Protein AF-A0A960ZZM5-F1 (afdb_monomer_lite)

Radius of gyration: 16.14 Å; chains: 1; bounding box: 40×21×43 Å

Structure (mmCIF, N/CA/C/O backbone):
data_AF-A0A960ZZM5-F1
#
_entry.id   AF-A0A960ZZM5-F1
#
loop_
_atom_site.group_PDB
_atom_site.id
_atom_site.type_symbol
_atom_site.label_atom_id
_atom_site.label_alt_id
_atom_site.label_comp_id
_atom_site.label_asym_id
_atom_site.label_entity_id
_atom_site.label_seq_id
_atom_site.pdbx_PDB_ins_code
_atom_site.Cartn_x
_atom_site.Cartn_y
_atom_site.Cartn_z
_atom_site.occupancy
_atom_site.B_iso_or_equiv
_atom_site.auth_seq_id
_atom_site.auth_comp_id
_atom_site.auth_asym_id
_atom_site.auth_atom_id
_atom_site.pdbx_PDB_model_num
ATOM 1 N N . ARG A 1 1 ? 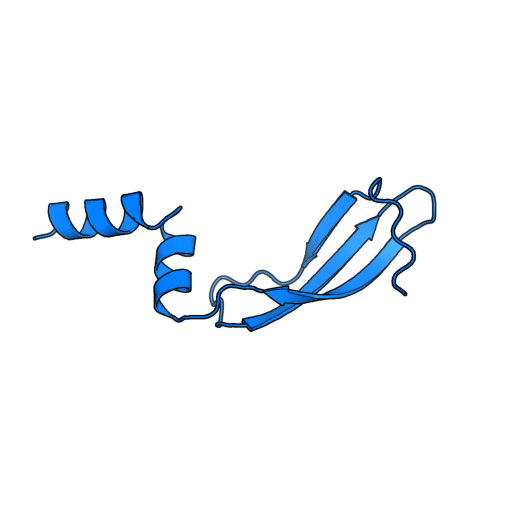-18.784 -2.902 7.456 1.00 78.75 1 ARG A N 1
ATOM 2 C CA . ARG A 1 1 ? -18.286 -1.511 7.274 1.00 78.75 1 ARG A CA 1
ATOM 3 C C . ARG A 1 1 ? -17.073 -1.320 8.183 1.00 78.75 1 ARG A C 1
ATOM 5 O O . ARG A 1 1 ? -17.119 -1.841 9.284 1.00 78.75 1 ARG A O 1
ATOM 12 N N . LEU A 1 2 ? -16.017 -0.626 7.741 1.00 90.69 2 LEU A N 1
ATOM 13 C CA . LEU A 1 2 ? -14.772 -0.456 8.522 1.00 90.69 2 LEU A CA 1
ATOM 14 C C . LEU A 1 2 ? -14.847 0.661 9.584 1.00 90.69 2 LEU A C 1
ATOM 16 O O . LEU A 1 2 ? -14.020 0.701 10.489 1.00 90.69 2 LEU A O 1
ATOM 20 N N . GLY A 1 3 ? -15.848 1.547 9.495 1.00 91.94 3 GLY A N 1
ATOM 21 C CA . GLY A 1 3 ? -16.044 2.638 10.456 1.00 91.94 3 GLY A CA 1
ATOM 22 C C . GLY A 1 3 ? -14.859 3.604 10.501 1.00 91.94 3 GLY A C 1
ATOM 23 O O . GLY A 1 3 ? -14.417 3.941 11.595 1.00 91.94 3 GLY A O 1
ATOM 24 N N . LEU A 1 4 ? -14.320 3.947 9.326 1.00 94.69 4 LEU A N 1
ATOM 25 C CA . LEU A 1 4 ? -13.248 4.925 9.154 1.00 94.69 4 LEU A CA 1
ATOM 26 C C . LEU A 1 4 ? -13.860 6.311 8.960 1.00 94.69 4 LEU A C 1
ATOM 28 O O . LEU A 1 4 ? -14.848 6.436 8.229 1.00 94.69 4 LEU A O 1
ATOM 32 N N . THR A 1 5 ? -13.275 7.322 9.589 1.00 95.19 5 THR A N 1
ATOM 33 C CA . THR A 1 5 ? -13.682 8.726 9.438 1.00 95.19 5 THR A CA 1
ATOM 34 C C . THR A 1 5 ? -12.855 9.452 8.378 1.00 95.19 5 THR A C 1
ATOM 36 O O . THR A 1 5 ? -13.314 10.453 7.836 1.00 95.19 5 THR A O 1
ATOM 39 N N . GLY A 1 6 ? -11.661 8.939 8.057 1.00 94.69 6 GLY A N 1
ATOM 40 C CA . GLY A 1 6 ? -10.691 9.581 7.169 1.00 94.69 6 GLY A CA 1
ATOM 41 C C . GLY A 1 6 ? -9.706 10.495 7.901 1.00 94.69 6 GLY A C 1
ATOM 42 O O . GLY A 1 6 ? -8.863 11.108 7.253 1.00 94.69 6 GLY A O 1
ATOM 43 N N . GLN A 1 7 ? -9.800 10.584 9.230 1.00 96.44 7 GLN A N 1
ATOM 44 C CA . GLN A 1 7 ? -8.894 11.366 10.082 1.00 96.44 7 GLN A CA 1
ATOM 45 C C . GLN A 1 7 ? -7.828 10.491 10.757 1.00 96.44 7 GLN A C 1
ATOM 47 O O . GLN A 1 7 ? -7.019 10.977 11.544 1.00 96.44 7 GLN A O 1
ATOM 52 N N . GLU A 1 8 ? -7.833 9.186 10.488 1.00 97.75 8 GLU A N 1
ATOM 53 C CA . GLU A 1 8 ? -6.854 8.261 11.034 1.00 97.75 8 GLU A CA 1
ATOM 54 C C . GLU A 1 8 ? -5.489 8.392 10.341 1.00 97.75 8 GLU A C 1
ATOM 56 O O . GLU A 1 8 ? -5.385 8.630 9.138 1.00 97.75 8 GLU A O 1
ATOM 61 N N . TYR A 1 9 ? -4.421 8.130 11.091 1.00 97.94 9 TYR A N 1
ATOM 62 C CA . TYR A 1 9 ? -3.117 7.813 10.524 1.00 97.94 9 TYR A CA 1
ATOM 63 C C . TYR A 1 9 ? -3.099 6.347 10.100 1.00 97.94 9 TYR A C 1
ATOM 65 O O . TYR A 1 9 ? -3.417 5.458 10.896 1.00 97.94 9 TYR A O 1
ATOM 73 N N . PHE A 1 10 ? -2.704 6.090 8.854 1.00 97.44 10 PHE A N 1
ATOM 74 C CA . PHE A 1 10 ? -2.665 4.748 8.283 1.00 97.44 10 PHE A CA 1
ATOM 75 C C . PHE A 1 10 ? -1.22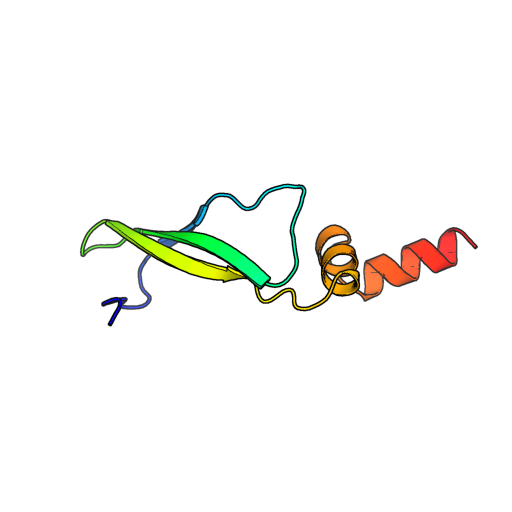6 4.267 8.115 1.00 97.44 10 PHE A C 1
ATOM 77 O O . PHE A 1 10 ? -0.451 4.855 7.363 1.00 97.44 10 PHE A O 1
ATOM 84 N N . SER A 1 11 ? -0.890 3.146 8.748 1.00 97.38 11 SER A N 1
ATOM 85 C CA . SER A 1 11 ? 0.369 2.440 8.514 1.00 97.38 11 SER A CA 1
ATOM 86 C C . SER A 1 11 ? 0.122 1.196 7.672 1.00 97.38 11 SER A C 1
ATOM 88 O O . SER A 1 11 ? -0.724 0.363 8.002 1.00 97.38 11 SER A O 1
ATOM 90 N N . ILE A 1 12 ? 0.890 1.045 6.594 1.00 96.06 12 ILE A N 1
ATOM 91 C CA . ILE A 1 12 ? 0.893 -0.168 5.773 1.00 96.06 12 ILE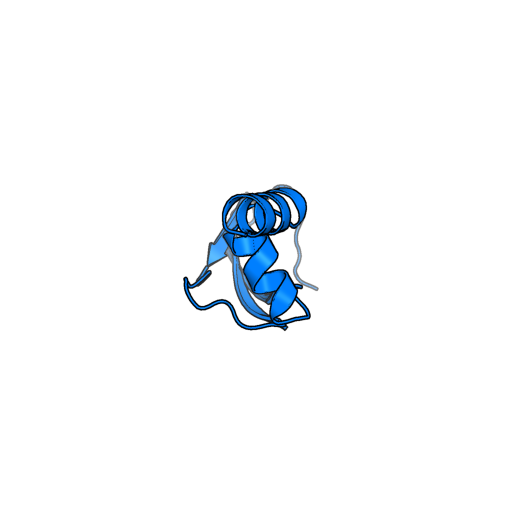 A CA 1
ATOM 92 C C . ILE A 1 12 ? 1.856 -1.164 6.417 1.00 96.06 12 ILE A C 1
ATOM 94 O O . ILE A 1 12 ? 3.067 -0.957 6.427 1.00 96.06 12 ILE A 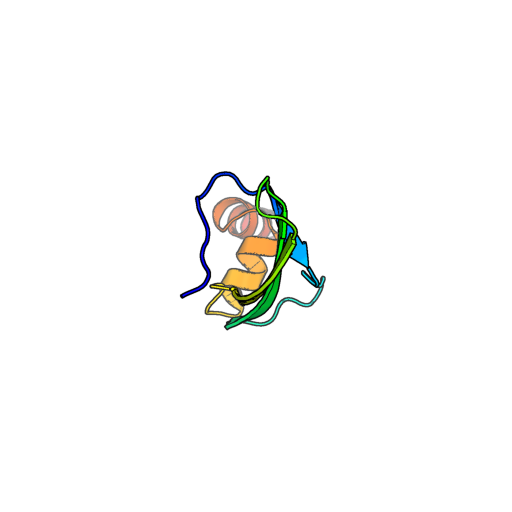O 1
ATOM 98 N N . LEU A 1 13 ? 1.317 -2.243 6.970 1.00 94.56 13 LEU A N 1
ATOM 99 C CA . LEU A 1 13 ? 2.097 -3.304 7.592 1.00 94.56 13 LEU A CA 1
ATOM 100 C C . LEU A 1 13 ? 2.458 -4.374 6.556 1.00 94.56 13 LEU A C 1
ATOM 102 O O . LEU A 1 13 ? 1.687 -4.655 5.635 1.00 94.56 13 LEU A O 1
ATOM 106 N N . ASN A 1 14 ? 3.609 -5.018 6.757 1.00 85.38 14 ASN A N 1
ATOM 107 C CA . ASN A 1 14 ? 4.105 -6.126 5.932 1.00 85.38 14 ASN A CA 1
ATOM 108 C C . ASN A 1 14 ? 4.266 -5.769 4.444 1.00 85.38 14 ASN A C 1
ATOM 110 O O . ASN A 1 14 ? 4.054 -6.607 3.568 1.00 85.38 14 ASN A O 1
ATOM 114 N N . LEU A 1 15 ? 4.645 -4.525 4.138 1.00 88.31 15 LEU A N 1
ATOM 115 C CA . LEU A 1 15 ? 5.086 -4.164 2.794 1.00 88.31 15 LEU A CA 1
ATOM 116 C C . LEU A 1 15 ? 6.494 -4.735 2.568 1.00 88.31 15 LEU A C 1
ATOM 118 O O . LEU A 1 15 ? 7.506 -4.090 2.831 1.00 88.31 15 LEU A O 1
ATOM 122 N N . GLU A 1 16 ? 6.549 -5.999 2.164 1.00 80.75 16 GLU A N 1
ATOM 123 C CA . GL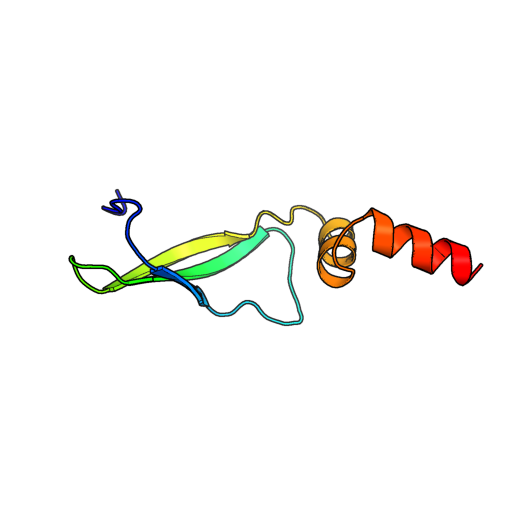U A 1 16 ? 7.801 -6.732 1.997 1.00 80.75 16 GLU A CA 1
ATOM 124 C C . GLU A 1 16 ? 8.601 -6.273 0.772 1.00 80.75 16 GLU A C 1
ATOM 126 O O . GLU A 1 16 ? 8.051 -5.803 -0.224 1.00 80.75 16 GLU A O 1
ATOM 131 N N . LYS A 1 17 ? 9.920 -6.521 0.792 1.00 74.25 17 LYS A N 1
ATOM 132 C CA . LYS A 1 17 ? 10.775 -6.333 -0.393 1.00 74.25 17 LYS A CA 1
ATOM 133 C C . LYS A 1 17 ? 10.282 -7.169 -1.580 1.00 74.25 17 LYS A C 1
ATOM 135 O O . LYS A 1 17 ? 10.360 -6.709 -2.718 1.00 74.25 17 LYS A O 1
ATOM 140 N N . ASN A 1 18 ? 9.739 -8.364 -1.336 1.00 83.19 18 ASN A N 1
ATOM 141 C CA . ASN A 1 18 ? 9.239 -9.286 -2.359 1.00 83.19 18 ASN A CA 1
ATOM 142 C C . ASN A 1 18 ? 7.740 -9.108 -2.628 1.00 83.19 18 ASN A C 1
ATOM 144 O O . ASN A 1 18 ? 6.953 -10.032 -2.438 1.00 83.19 18 ASN A O 1
ATOM 148 N N . LEU A 1 19 ? 7.363 -7.916 -3.097 1.00 90.00 19 LEU A N 1
ATOM 149 C CA . LEU A 1 19 ? 5.992 -7.621 -3.513 1.00 90.00 19 LEU A CA 1
ATOM 150 C C . LEU A 1 19 ? 5.508 -8.612 -4.575 1.00 90.00 19 LEU A C 1
ATOM 152 O O . LEU A 1 19 ? 6.151 -8.793 -5.611 1.00 90.00 19 LEU A O 1
ATOM 156 N N . LYS A 1 20 ? 4.344 -9.211 -4.324 1.00 92.31 20 LYS A N 1
ATOM 157 C CA . LYS A 1 20 ? 3.605 -10.012 -5.302 1.00 92.31 20 LYS A CA 1
ATOM 158 C C . LYS A 1 20 ? 2.394 -9.232 -5.816 1.00 92.31 20 LYS A C 1
ATOM 160 O O . LYS A 1 20 ? 1.784 -8.490 -5.035 1.00 92.31 20 LYS A O 1
ATOM 165 N N . PRO A 1 21 ? 2.000 -9.426 -7.086 1.00 94.69 21 PRO A N 1
ATOM 166 C CA . PRO A 1 21 ? 0.777 -8.834 -7.598 1.00 94.69 21 PRO A CA 1
ATOM 167 C C . PRO A 1 21 ? -0.435 -9.196 -6.734 1.00 94.69 21 PRO A C 1
ATOM 169 O O . PRO A 1 21 ? -0.566 -10.337 -6.284 1.00 94.69 21 PRO A O 1
ATOM 172 N N . ARG A 1 22 ? -1.314 -8.219 -6.486 1.00 95.12 22 ARG A N 1
ATOM 173 C CA . ARG A 1 22 ? -2.571 -8.374 -5.729 1.00 95.12 22 ARG A CA 1
ATOM 174 C C . ARG A 1 22 ? -2.412 -8.947 -4.316 1.00 95.12 22 ARG A C 1
ATOM 176 O O . ARG A 1 22 ? -3.381 -9.456 -3.747 1.00 95.12 22 ARG A O 1
ATOM 183 N N . GLN A 1 23 ? -1.216 -8.874 -3.728 1.00 93.75 23 GLN A N 1
ATOM 184 C CA . GLN A 1 23 ? -0.987 -9.415 -2.390 1.00 93.75 23 GLN A CA 1
ATOM 185 C C . GLN A 1 23 ? -1.865 -8.721 -1.344 1.00 93.75 23 GLN A C 1
ATOM 187 O O . GLN A 1 23 ? -2.138 -7.520 -1.422 1.00 93.75 23 GLN A O 1
ATOM 192 N N . LYS A 1 24 ? -2.295 -9.485 -0.336 1.00 95.19 24 LYS A N 1
ATOM 193 C CA . LYS A 1 24 ? -3.012 -8.924 0.808 1.00 95.19 24 LYS A CA 1
ATOM 194 C C . LYS A 1 24 ? -2.024 -8.257 1.757 1.00 95.19 24 LYS A C 1
ATOM 196 O O . LYS A 1 24 ? -1.040 -8.871 2.154 1.00 95.19 24 LYS A O 1
ATOM 201 N N . LEU A 1 25 ? -2.328 -7.027 2.145 1.00 95.06 25 LEU A N 1
ATOM 202 C CA . LEU A 1 25 ? -1.594 -6.265 3.152 1.00 95.06 25 LEU A CA 1
ATOM 203 C C . LEU A 1 25 ? -2.488 -6.017 4.362 1.00 95.06 25 LEU A C 1
ATOM 205 O O . LEU A 1 25 ? -3.716 -6.066 4.254 1.00 95.06 25 LEU A O 1
ATOM 209 N N . LYS A 1 26 ? -1.874 -5.728 5.510 1.00 96.31 26 LYS A N 1
ATOM 210 C CA . LYS A 1 26 ? -2.594 -5.242 6.689 1.00 96.31 26 LYS A CA 1
ATOM 211 C C . LYS A 1 26 ? -2.405 -3.739 6.808 1.00 96.31 26 LYS A C 1
ATOM 213 O O . LYS A 1 26 ? -1.291 -3.245 6.679 1.00 96.31 26 LYS A O 1
ATOM 218 N N . ILE A 1 27 ? -3.489 -3.032 7.083 1.00 97.50 27 ILE A N 1
ATOM 219 C CA . ILE A 1 27 ? -3.469 -1.611 7.411 1.00 97.50 27 ILE A CA 1
ATOM 220 C C . ILE A 1 27 ? -3.759 -1.458 8.892 1.00 97.50 27 ILE A C 1
ATOM 222 O O . ILE A 1 27 ? -4.704 -2.066 9.396 1.00 97.50 27 ILE A O 1
ATOM 226 N N . LEU A 1 28 ? -2.954 -0.633 9.553 1.00 97.62 28 LEU A N 1
ATOM 227 C CA . LEU A 1 28 ? -3.190 -0.142 10.899 1.00 97.62 28 LEU A CA 1
ATOM 228 C C . LEU A 1 28 ? -3.721 1.284 10.820 1.00 97.62 28 LEU A C 1
ATOM 230 O O . LEU A 1 28 ? -2.994 2.172 10.388 1.00 97.62 28 LEU A O 1
ATOM 234 N N . ALA A 1 29 ? -4.971 1.497 11.210 1.00 97.88 29 ALA A N 1
ATOM 235 C CA . ALA A 1 29 ? -5.579 2.818 11.302 1.00 97.88 29 ALA A CA 1
ATOM 236 C C . ALA A 1 29 ? -5.601 3.259 12.768 1.00 97.88 29 ALA A C 1
ATOM 238 O O . ALA A 1 29 ? -6.179 2.561 13.602 1.00 97.88 29 ALA A O 1
ATOM 239 N N . LYS A 1 30 ? -4.973 4.395 13.078 1.00 97.88 30 LYS A N 1
ATOM 240 C CA . LYS A 1 30 ? -4.932 4.999 14.418 1.00 97.88 30 LYS A CA 1
ATOM 241 C C . LYS A 1 30 ? -5.585 6.374 14.387 1.00 97.88 30 LYS A C 1
ATOM 243 O O . LYS A 1 30 ? -5.112 7.249 13.669 1.00 97.88 30 LYS A O 1
ATOM 248 N N . GLY A 1 31 ? -6.636 6.578 15.172 1.00 95.12 31 GLY A N 1
ATOM 249 C CA . GLY A 1 31 ? -7.302 7.875 15.302 1.00 95.12 31 GLY A CA 1
ATOM 250 C C . GLY A 1 31 ? -7.958 8.050 16.667 1.00 95.12 31 GLY A C 1
ATOM 251 O O . GLY A 1 31 ? -7.756 7.242 17.571 1.00 95.12 31 GLY A O 1
ATOM 252 N N . GLU A 1 32 ? -8.777 9.091 16.812 1.00 91.69 32 GLU A N 1
ATOM 253 C CA . GLU A 1 32 ? -9.451 9.417 18.080 1.00 91.69 32 GLU A CA 1
ATOM 254 C C . GLU A 1 32 ? -10.396 8.309 18.562 1.00 91.69 32 GLU A C 1
ATOM 256 O O . GLU A 1 32 ? -10.532 8.067 19.756 1.00 91.69 32 GLU A O 1
ATOM 261 N N . SER A 1 33 ? -11.009 7.573 17.631 1.00 86.94 33 SER A N 1
ATOM 262 C CA . SER A 1 33 ? -11.856 6.413 17.942 1.00 86.94 33 SER A CA 1
ATOM 263 C C . SER A 1 33 ? -11.064 5.139 18.285 1.00 86.94 33 SER A C 1
ATOM 265 O O . SER A 1 33 ? -11.654 4.061 18.373 1.00 86.94 33 SER A O 1
ATOM 267 N N . GLY A 1 34 ? -9.739 5.238 18.428 1.00 91.81 34 GLY A N 1
ATOM 268 C CA . GLY A 1 34 ? -8.837 4.135 18.747 1.00 91.81 34 GLY A CA 1
ATOM 269 C C . GLY A 1 34 ? -8.106 3.548 17.538 1.00 91.81 34 GLY A C 1
ATOM 270 O O . GLY A 1 34 ? -7.972 4.168 16.480 1.00 91.81 34 GLY A O 1
ATOM 271 N N . GLU A 1 35 ? -7.604 2.328 17.720 1.00 95.25 35 GLU A N 1
ATOM 272 C CA . GLU A 1 35 ? -6.791 1.601 16.745 1.00 95.25 35 GLU A CA 1
ATOM 273 C C . GLU A 1 35 ? -7.575 0.447 16.114 1.00 95.25 35 GLU A C 1
ATOM 275 O O . GLU A 1 35 ? -8.279 -0.301 16.795 1.00 95.25 35 GLU A O 1
ATOM 280 N N . LYS A 1 36 ? -7.454 0.290 14.794 1.00 95.31 36 LYS A N 1
ATOM 281 C CA . LYS A 1 36 ? -8.114 -0.772 14.027 1.00 95.31 36 LYS A CA 1
ATOM 282 C C . LYS A 1 36 ? -7.144 -1.377 13.023 1.00 95.31 36 LYS A C 1
ATOM 284 O O . LYS A 1 36 ? -6.398 -0.662 12.362 1.00 95.31 36 LYS A O 1
ATOM 289 N N . THR A 1 37 ? -7.208 -2.697 12.858 1.00 96.81 37 THR A N 1
ATOM 290 C CA . THR A 1 37 ? -6.451 -3.417 11.824 1.00 96.81 37 THR A CA 1
ATOM 291 C C . THR A 1 37 ? -7.399 -4.089 10.842 1.00 96.81 37 THR A C 1
ATOM 293 O O . THR A 1 37 ? -8.328 -4.781 11.254 1.00 96.81 37 THR A O 1
ATOM 296 N N . PHE A 1 38 ? -7.153 -3.938 9.542 1.00 96.56 38 PHE A N 1
ATOM 297 C CA . PHE A 1 38 ? -7.924 -4.621 8.499 1.00 96.56 38 PHE A CA 1
ATOM 298 C C . PHE A 1 38 ? -7.052 -4.996 7.299 1.00 96.56 38 PHE A C 1
ATOM 300 O O . PHE A 1 38 ? -5.935 -4.506 7.142 1.00 96.56 38 PHE A O 1
ATOM 307 N N . SER A 1 39 ? -7.547 -5.914 6.465 1.00 96.12 39 SER A N 1
ATOM 308 C CA . SER A 1 39 ? -6.835 -6.373 5.267 1.00 96.12 39 SER A CA 1
ATOM 309 C C . SER A 1 39 ? -7.243 -5.578 4.030 1.00 96.12 39 SER A C 1
ATOM 311 O O . SER A 1 39 ? -8.425 -5.295 3.840 1.00 96.12 39 SER A O 1
ATOM 313 N N . VAL A 1 40 ? -6.277 -5.285 3.162 1.00 96.31 40 VAL A N 1
ATOM 314 C CA . VAL A 1 40 ? -6.478 -4.641 1.854 1.00 96.31 40 VAL A CA 1
ATOM 315 C C . VAL A 1 40 ? -5.747 -5.412 0.760 1.00 96.31 40 VAL A C 1
ATOM 317 O O . VAL A 1 40 ? -4.886 -6.241 1.049 1.00 96.31 40 VAL A O 1
ATOM 320 N N . ILE A 1 41 ? -6.080 -5.138 -0.499 1.00 95.75 41 ILE A N 1
ATOM 321 C CA . ILE A 1 41 ? -5.384 -5.689 -1.667 1.00 95.75 41 ILE A CA 1
ATOM 322 C C . ILE A 1 41 ? -4.413 -4.630 -2.192 1.00 95.75 41 ILE A C 1
ATOM 324 O O . ILE A 1 41 ? -4.832 -3.512 -2.490 1.00 95.75 41 ILE A O 1
ATOM 328 N N . LEU A 1 42 ? -3.135 -4.983 -2.346 1.00 95.06 42 LEU A N 1
ATOM 329 C CA . LEU A 1 42 ? -2.164 -4.160 -3.064 1.00 95.06 42 LEU A CA 1
ATOM 330 C C . LEU A 1 42 ? -2.511 -4.153 -4.558 1.00 95.06 42 LEU A C 1
ATOM 332 O O . LEU A 1 42 ? -2.396 -5.181 -5.218 1.00 95.06 42 LEU A O 1
ATOM 336 N N . ARG A 1 43 ? -2.905 -3.002 -5.107 1.00 96.69 43 ARG A N 1
ATOM 337 C CA . ARG A 1 43 ? -3.274 -2.841 -6.528 1.00 96.69 43 ARG A CA 1
ATOM 338 C C . ARG A 1 43 ? -2.066 -2.637 -7.443 1.00 96.69 43 ARG A C 1
ATOM 340 O O . ARG A 1 43 ? -2.049 -1.740 -8.270 1.00 96.69 43 ARG A O 1
ATOM 347 N N . ILE A 1 44 ? -1.063 -3.485 -7.250 1.00 95.31 44 ILE A N 1
ATOM 348 C CA . ILE A 1 44 ? -0.066 -3.797 -8.267 1.00 95.31 44 ILE A CA 1
ATOM 349 C C . ILE A 1 44 ? -0.580 -5.080 -8.907 1.00 95.31 44 ILE A C 1
ATOM 351 O O . ILE A 1 44 ? -0.607 -6.123 -8.252 1.00 95.31 44 ILE A O 1
ATOM 355 N N . ASP A 1 45 ? -1.114 -4.980 -10.116 1.00 96.44 45 ASP A N 1
ATOM 356 C CA . ASP A 1 45 ? -1.900 -6.039 -10.746 1.00 96.44 45 ASP A CA 1
ATOM 357 C C . ASP A 1 45 ? -1.029 -6.962 -11.618 1.00 96.44 45 ASP A C 1
ATOM 359 O O . ASP A 1 45 ? -1.382 -8.128 -11.809 1.00 96.44 45 ASP A O 1
ATOM 363 N N . THR A 1 46 ? 0.144 -6.496 -12.064 1.00 95.75 46 THR A N 1
ATOM 364 C CA . THR A 1 46 ? 1.069 -7.261 -12.919 1.00 95.75 46 THR A CA 1
ATOM 365 C C . THR A 1 46 ? 2.495 -7.339 -12.349 1.00 95.75 46 THR A C 1
ATOM 367 O O . THR A 1 46 ? 2.894 -6.498 -11.537 1.00 95.75 46 THR A O 1
ATOM 370 N N . PRO A 1 47 ? 3.309 -8.337 -12.753 1.00 93.94 47 PRO A N 1
ATOM 371 C CA . PRO A 1 47 ? 4.729 -8.387 -12.394 1.00 93.94 47 PRO A CA 1
ATOM 372 C C . PRO A 1 47 ? 5.536 -7.175 -12.885 1.00 93.94 47 PRO A C 1
ATOM 374 O O . PRO A 1 47 ? 6.457 -6.742 -12.191 1.00 93.94 47 PRO A O 1
ATOM 377 N N . ASP A 1 48 ? 5.186 -6.605 -14.039 1.00 94.62 48 ASP A N 1
ATOM 378 C CA . ASP A 1 48 ? 5.872 -5.431 -14.593 1.00 94.62 48 ASP A CA 1
ATOM 379 C C . ASP A 1 48 ? 5.638 -4.185 -13.733 1.00 94.62 48 ASP A C 1
ATOM 381 O O . ASP A 1 48 ? 6.577 -3.452 -13.422 1.00 94.62 48 ASP A O 1
ATOM 385 N N . GLU A 1 49 ? 4.419 -3.997 -13.224 1.00 95.38 49 GLU A N 1
ATOM 386 C CA . GLU A 1 49 ? 4.116 -2.916 -12.281 1.00 95.38 49 GLU A CA 1
ATOM 387 C C . GLU A 1 49 ? 4.909 -3.034 -10.969 1.00 95.38 49 GLU A C 1
ATOM 389 O O . GLU A 1 49 ? 5.277 -2.011 -10.386 1.00 95.38 49 GLU A O 1
ATOM 394 N N . VAL A 1 50 ? 5.250 -4.253 -10.521 1.00 94.12 50 VAL A N 1
ATOM 395 C CA . VAL A 1 50 ? 6.177 -4.442 -9.386 1.00 94.12 50 VAL A CA 1
ATOM 396 C C . VAL A 1 50 ? 7.547 -3.850 -9.719 1.00 94.12 50 VAL A C 1
ATOM 398 O O . VAL A 1 50 ? 8.157 -3.191 -8.870 1.00 94.12 50 VAL A O 1
ATOM 401 N N . GLN A 1 51 ? 8.041 -4.058 -10.944 1.00 93.62 51 GLN A N 1
ATOM 402 C CA . GLN A 1 51 ? 9.308 -3.472 -11.378 1.00 93.62 51 GLN A CA 1
ATOM 403 C C . GLN A 1 51 ? 9.210 -1.954 -11.432 1.00 93.62 51 GLN A C 1
ATOM 405 O O . GLN A 1 51 ? 10.089 -1.285 -10.892 1.00 93.62 51 GLN A O 1
ATOM 410 N N . TYR A 1 52 ? 8.136 -1.403 -11.995 1.00 95.56 52 TYR A N 1
ATOM 411 C CA . TYR A 1 52 ? 7.932 0.045 -12.047 1.00 95.56 52 TYR A CA 1
ATOM 412 C C . TYR A 1 52 ? 7.910 0.652 -10.643 1.00 95.56 52 TYR A C 1
ATOM 414 O O . TYR A 1 52 ? 8.642 1.605 -10.380 1.00 95.56 52 TYR A O 1
ATOM 422 N N . TYR A 1 53 ? 7.153 0.063 -9.711 1.00 94.31 53 TYR A N 1
ATOM 423 C CA . TYR A 1 53 ? 7.093 0.511 -8.319 1.00 94.31 53 TYR A CA 1
ATOM 424 C C . TYR A 1 53 ? 8.478 0.536 -7.659 1.00 94.31 53 TYR A C 1
ATOM 426 O O . TYR A 1 53 ? 8.886 1.559 -7.109 1.00 94.31 53 TYR A O 1
ATOM 434 N N . ARG A 1 54 ? 9.247 -0.556 -7.772 1.00 92.56 54 ARG A N 1
ATOM 435 C CA . ARG A 1 54 ? 10.607 -0.659 -7.204 1.00 92.56 54 ARG A CA 1
ATOM 436 C C . ARG A 1 54 ? 11.577 0.379 -7.761 1.00 92.56 54 ARG A C 1
ATOM 438 O O . ARG A 1 54 ? 12.541 0.748 -7.100 1.00 92.56 54 ARG A O 1
ATOM 445 N N . HIS A 1 55 ? 11.319 0.835 -8.976 1.00 94.38 55 HIS A N 1
ATOM 446 C CA . HIS A 1 55 ? 12.121 1.818 -9.680 1.00 94.38 55 HIS A CA 1
ATOM 447 C C . HIS A 1 55 ? 11.628 3.259 -9.461 1.00 94.38 55 HIS A C 1
ATOM 449 O O . HIS A 1 55 ? 12.222 4.189 -10.007 1.00 94.38 55 HIS A O 1
ATOM 455 N N . GLY A 1 56 ? 10.594 3.477 -8.645 1.00 94.50 56 GLY A N 1
ATOM 456 C CA . GLY A 1 56 ? 10.031 4.807 -8.401 1.00 94.50 56 GLY A CA 1
ATOM 457 C C . GLY A 1 56 ? 9.156 5.320 -9.548 1.00 94.50 56 GLY A C 1
ATOM 458 O O . GLY A 1 56 ? 8.950 6.523 -9.670 1.00 94.50 56 GLY A O 1
ATOM 459 N N . GLY A 1 57 ? 8.663 4.421 -10.402 1.00 96.00 57 GLY A N 1
ATOM 460 C CA . GLY A 1 57 ? 7.767 4.713 -11.518 1.00 96.00 57 GLY A CA 1
ATOM 461 C C . GLY A 1 57 ? 8.221 4.095 -12.841 1.00 96.00 57 GLY A C 1
ATOM 462 O O . GLY A 1 57 ? 9.356 3.635 -12.992 1.00 96.00 57 GLY A O 1
ATOM 463 N N . ILE A 1 58 ? 7.323 4.131 -13.830 1.00 96.88 58 ILE A N 1
ATOM 464 C CA . ILE A 1 58 ? 7.590 3.618 -15.180 1.00 96.88 58 ILE A CA 1
ATOM 465 C C . ILE A 1 58 ? 8.671 4.432 -15.907 1.00 96.88 58 ILE A C 1
ATOM 467 O O . ILE A 1 58 ? 9.574 3.848 -16.498 1.00 96.88 58 ILE A O 1
ATOM 471 N N . LEU A 1 59 ? 8.647 5.769 -15.812 1.00 9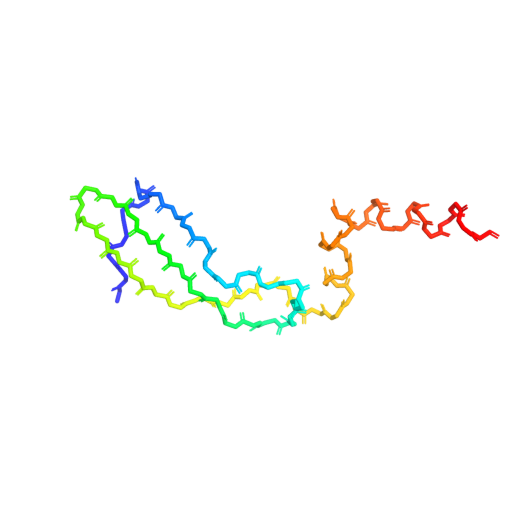7.25 59 LEU A N 1
ATOM 472 C CA . LEU A 1 59 ? 9.621 6.622 -16.507 1.00 97.25 59 LEU A CA 1
ATOM 473 C C . LEU A 1 59 ? 11.059 6.392 -16.005 1.00 97.25 59 LEU A C 1
ATOM 475 O O . LEU A 1 59 ? 11.930 6.128 -16.836 1.00 97.25 59 LEU A O 1
ATOM 479 N N . PRO A 1 60 ? 11.341 6.385 -14.682 1.00 97.19 60 PRO A N 1
ATOM 480 C CA . PRO A 1 60 ? 12.673 6.035 -14.193 1.00 97.19 60 PRO A CA 1
ATOM 481 C C . PRO A 1 60 ? 13.109 4.606 -14.549 1.00 97.19 60 PRO A C 1
ATOM 483 O O . PRO A 1 60 ? 14.302 4.353 -14.723 1.00 97.19 60 PRO A O 1
ATOM 486 N N . PHE A 1 61 ? 12.177 3.648 -14.611 1.00 96.31 61 PHE A N 1
ATOM 487 C CA . PHE A 1 61 ? 12.473 2.272 -15.021 1.00 96.31 61 PHE A CA 1
ATOM 488 C C . PHE A 1 61 ? 12.969 2.217 -16.468 1.00 96.31 61 PHE A C 1
ATOM 490 O O . PHE A 1 61 ? 14.081 1.747 -16.706 1.00 96.31 61 PHE A O 1
ATOM 497 N N . VAL A 1 62 ? 12.188 2.767 -17.401 1.00 96.19 62 VAL A N 1
ATOM 498 C CA . VAL A 1 62 ? 12.507 2.767 -18.836 1.00 96.19 62 VAL A CA 1
ATOM 499 C C . VAL A 1 62 ? 13.782 3.561 -19.118 1.00 96.19 62 VAL A C 1
ATOM 501 O O . VAL A 1 62 ? 14.663 3.064 -19.814 1.00 96.19 62 VAL A O 1
ATOM 504 N N . LEU A 1 63 ? 13.949 4.748 -18.520 1.00 96.94 63 LEU A N 1
ATOM 505 C CA . LEU A 1 63 ? 15.159 5.561 -18.703 1.00 96.94 63 LEU A CA 1
ATOM 506 C C . LEU A 1 63 ? 16.433 4.780 -18.347 1.00 96.94 63 LEU A C 1
ATOM 508 O O . LEU A 1 63 ? 17.406 4.797 -19.095 1.00 96.94 63 LEU A O 1
ATOM 512 N N . ARG A 1 64 ? 16.432 4.052 -17.224 1.00 96.06 64 ARG A N 1
ATOM 513 C CA . ARG A 1 64 ? 17.587 3.238 -16.814 1.00 96.06 64 ARG A CA 1
ATOM 514 C C . ARG A 1 64 ? 17.830 2.027 -17.708 1.00 96.06 64 ARG A C 1
ATOM 516 O O . ARG A 1 64 ? 18.960 1.555 -17.736 1.00 96.06 64 ARG A O 1
ATOM 523 N N . GLN A 1 65 ? 16.812 1.504 -18.387 1.00 94.25 65 GLN A N 1
ATOM 524 C CA . GLN A 1 65 ? 17.006 0.455 -19.389 1.00 94.25 65 GLN A CA 1
ATOM 525 C C . GLN A 1 65 ? 17.682 1.022 -20.638 1.00 94.25 65 GLN A C 1
ATOM 527 O O . GLN A 1 65 ? 18.645 0.431 -21.110 1.00 94.25 65 GLN A O 1
ATOM 532 N N . LEU A 1 66 ? 17.239 2.193 -21.106 1.00 96.19 66 LEU A N 1
ATOM 533 C CA . LEU A 1 66 ? 17.828 2.869 -22.265 1.00 96.19 66 LEU A CA 1
ATOM 534 C C . LEU A 1 66 ? 19.292 3.261 -22.034 1.00 96.19 66 LEU A C 1
ATOM 536 O O . LEU A 1 66 ? 20.101 3.111 -22.934 1.00 96.19 66 LEU A O 1
ATOM 540 N N . LEU A 1 67 ? 19.652 3.715 -20.828 1.00 95.94 67 LEU A N 1
ATOM 541 C CA . LEU A 1 67 ? 21.041 4.062 -20.482 1.00 95.94 67 LEU A CA 1
ATOM 542 C C . LEU A 1 67 ? 21.976 2.848 -20.327 1.00 95.94 67 LEU A C 1
ATOM 544 O O . LEU A 1 67 ? 23.183 3.028 -20.187 1.00 95.94 67 LEU A O 1
ATOM 548 N N . LYS A 1 68 ? 21.427 1.630 -20.259 1.00 91.06 68 LYS A N 1
ATOM 549 C CA . LYS A 1 68 ? 22.186 0.372 -20.161 1.00 91.06 68 LYS A CA 1
ATOM 550 C C . LYS A 1 68 ? 22.300 -0.363 -21.499 1.00 91.06 68 LYS A C 1
ATOM 552 O O . LYS A 1 68 ? 22.999 -1.375 -21.543 1.00 91.06 68 LYS A O 1
ATOM 557 N N . ALA A 1 69 ? 21.560 0.086 -22.510 1.00 70.44 69 ALA A N 1
ATOM 558 C CA . ALA A 1 69 ? 21.620 -0.412 -23.878 1.00 70.44 69 ALA A CA 1
ATOM 559 C C . ALA A 1 69 ? 22.793 0.238 -24.620 1.00 70.44 69 ALA A C 1
ATOM 561 O O . ALA A 1 69 ? 23.388 -0.466 -25.462 1.00 70.44 69 ALA A O 1
#

Sequence (69 aa):
RLGLTGQEYFSILNLEKNLKPRQKLKILAKGESGEKTFSVILRIDTPDEVQYYRHGGILPFVLRQLLKA

Secondary structure (DSSP, 8-state):
-----S-SEEEEE---SS--TT-EEEEEEEETTEEEEEEEE----SHHHHHHHHTTSHHHHHHHHHTT-

pLDDT: mean 93.61, std 5.28, range [70.44, 97.94]

Foldseek 3Di:
DQPDPPQWDKDWPPPDPPDDAQDKTWIWTADPVGIDIDIDTDHPHDPVSNQQVVQVHDVSSVVVVVVVD